Protein AF-A0A3B8I671-F1 (afdb_monomer_lite)

Structure (mmCIF, N/CA/C/O backbone):
data_AF-A0A3B8I671-F1
#
_entry.id   AF-A0A3B8I671-F1
#
loop_
_atom_site.group_PDB
_atom_site.id
_atom_site.type_symbol
_atom_site.label_atom_id
_atom_site.label_alt_id
_atom_site.label_comp_id
_atom_site.label_asym_id
_atom_site.label_entity_id
_atom_site.label_seq_id
_atom_site.pdbx_PDB_ins_code
_atom_site.Cartn_x
_atom_site.Cartn_y
_atom_site.Cartn_z
_atom_site.occupancy
_atom_site.B_iso_or_equiv
_atom_site.auth_seq_id
_atom_site.auth_comp_id
_atom_site.auth_asym_id
_atom_site.auth_atom_id
_atom_site.pdbx_PDB_model_num
ATOM 1 N N . MET A 1 1 ? -5.549 10.942 6.648 1.00 76.50 1 MET A N 1
ATOM 2 C CA . MET A 1 1 ? -4.131 10.590 6.910 1.00 76.50 1 MET A CA 1
ATOM 3 C C . MET A 1 1 ? -3.625 9.458 6.020 1.00 76.50 1 MET A C 1
ATOM 5 O O . MET A 1 1 ? -2.713 9.716 5.253 1.00 76.50 1 MET A O 1
ATOM 9 N N . VAL A 1 2 ? -4.228 8.262 6.038 1.00 86.56 2 VAL A N 1
ATOM 10 C CA . VAL A 1 2 ? -3.796 7.085 5.238 1.00 86.56 2 VAL A CA 1
ATOM 11 C C . VAL A 1 2 ? -3.626 7.359 3.743 1.00 86.56 2 VAL A C 1
ATOM 13 O O . VAL A 1 2 ? -2.671 6.881 3.146 1.00 86.56 2 VAL A O 1
ATOM 16 N N . TYR A 1 3 ? -4.490 8.192 3.157 1.00 88.06 3 TYR A N 1
ATOM 17 C CA . TYR A 1 3 ? -4.375 8.601 1.756 1.00 88.06 3 TYR A CA 1
ATOM 18 C C . TYR A 1 3 ? -2.992 9.171 1.401 1.00 88.06 3 TYR A C 1
ATOM 20 O O . TYR A 1 3 ? -2.416 8.778 0.395 1.00 88.06 3 TYR A O 1
ATOM 28 N N . ARG A 1 4 ? -2.422 10.047 2.243 1.00 93.62 4 ARG A N 1
ATOM 29 C CA . ARG A 1 4 ? -1.093 10.635 1.993 1.00 93.62 4 ARG A CA 1
ATOM 30 C C . ARG A 1 4 ? 0.021 9.592 2.077 1.00 93.62 4 ARG A C 1
ATOM 32 O O . ARG A 1 4 ? 0.970 9.679 1.314 1.00 93.62 4 ARG A O 1
ATOM 39 N N . ILE A 1 5 ? -0.116 8.608 2.969 1.00 91.38 5 ILE A N 1
ATOM 40 C CA . ILE A 1 5 ? 0.848 7.507 3.110 1.00 91.38 5 ILE A CA 1
ATOM 41 C C . ILE A 1 5 ? 0.837 6.649 1.842 1.00 91.38 5 ILE A C 1
ATOM 43 O O . ILE A 1 5 ? 1.881 6.408 1.250 1.00 91.38 5 ILE A O 1
ATOM 47 N N . VAL A 1 6 ? -0.353 6.250 1.384 1.00 91.19 6 VAL A N 1
ATOM 48 C CA . VAL A 1 6 ? -0.523 5.492 0.136 1.00 91.19 6 VAL A CA 1
ATOM 49 C C . VAL A 1 6 ? -0.013 6.285 -1.067 1.00 91.19 6 VAL A C 1
ATOM 51 O O . VAL A 1 6 ? 0.692 5.735 -1.907 1.00 91.19 6 VAL A O 1
ATOM 54 N N . GLN A 1 7 ? -0.329 7.581 -1.133 1.00 91.81 7 GLN A N 1
ATOM 55 C CA . GLN A 1 7 ? 0.129 8.459 -2.206 1.00 91.81 7 GLN A CA 1
ATOM 56 C C . GLN A 1 7 ? 1.660 8.504 -2.28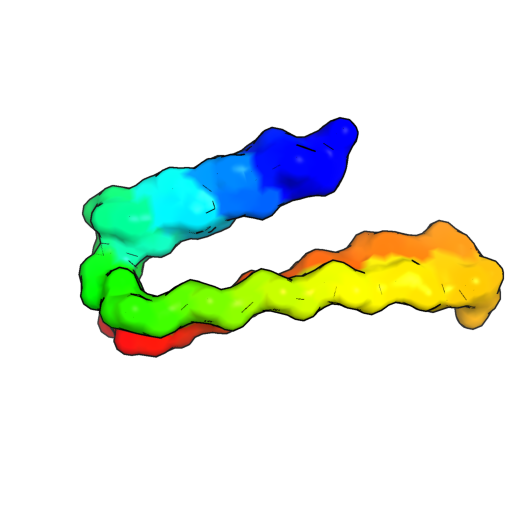6 1.00 91.81 7 GLN A C 1
ATOM 58 O O . GLN A 1 7 ? 2.204 8.407 -3.382 1.00 91.81 7 GLN A O 1
ATOM 63 N N . GLU A 1 8 ? 2.350 8.621 -1.152 1.00 91.81 8 GLU A N 1
ATOM 64 C CA . GLU A 1 8 ? 3.815 8.650 -1.119 1.00 91.81 8 GLU A CA 1
ATOM 65 C C . GLU A 1 8 ? 4.430 7.298 -1.507 1.00 91.81 8 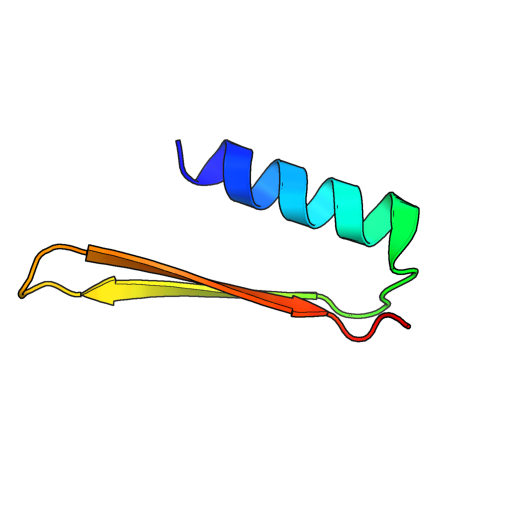GLU A C 1
ATOM 67 O O . GLU A 1 8 ? 5.378 7.257 -2.287 1.00 91.81 8 GLU A O 1
ATOM 72 N N . LEU A 1 9 ? 3.852 6.182 -1.045 1.00 89.25 9 LEU A N 1
ATOM 73 C CA . LEU A 1 9 ? 4.291 4.835 -1.432 1.00 89.25 9 LEU A CA 1
ATOM 74 C C . LEU A 1 9 ? 4.193 4.617 -2.946 1.00 89.25 9 LEU A C 1
ATOM 76 O O . LEU A 1 9 ? 5.146 4.151 -3.565 1.00 89.25 9 LEU A O 1
ATOM 80 N N . LEU A 1 10 ? 3.074 5.018 -3.554 1.00 88.00 10 LEU A N 1
ATOM 81 C CA . LEU A 1 10 ? 2.896 4.960 -5.006 1.00 88.00 10 LEU A CA 1
ATOM 82 C C . LEU A 1 10 ? 3.909 5.843 -5.736 1.00 88.00 10 LEU A C 1
ATOM 84 O O . LEU A 1 10 ? 4.480 5.431 -6.743 1.00 88.00 10 LEU A O 1
ATOM 88 N N . HIS A 1 11 ? 4.158 7.047 -5.222 1.00 88.56 11 HIS A N 1
ATOM 89 C CA . HIS A 1 11 ? 5.104 7.976 -5.827 1.00 88.56 11 HIS A CA 1
ATOM 90 C C . HIS A 1 11 ? 6.533 7.421 -5.810 1.00 88.56 11 HIS A C 1
ATOM 92 O O . HIS A 1 11 ? 7.237 7.508 -6.816 1.00 88.56 11 HIS A O 1
ATOM 98 N N . ASN A 1 12 ? 6.934 6.810 -4.695 1.00 85.94 12 ASN A N 1
ATOM 99 C CA . ASN A 1 12 ? 8.238 6.171 -4.546 1.00 85.94 12 ASN A CA 1
ATOM 100 C C . ASN A 1 12 ? 8.386 4.971 -5.480 1.00 85.94 12 ASN A C 1
ATOM 102 O O . ASN A 1 12 ? 9.407 4.842 -6.151 1.00 85.94 12 ASN A O 1
ATOM 106 N N . SER A 1 13 ? 7.346 4.146 -5.584 1.00 83.88 13 SER A N 1
ATOM 107 C CA . SER A 1 13 ? 7.327 2.985 -6.472 1.00 83.88 13 SER A CA 1
ATOM 108 C C . SER A 1 13 ? 7.493 3.376 -7.946 1.00 83.88 13 SER A C 1
ATOM 110 O O . SER A 1 13 ? 8.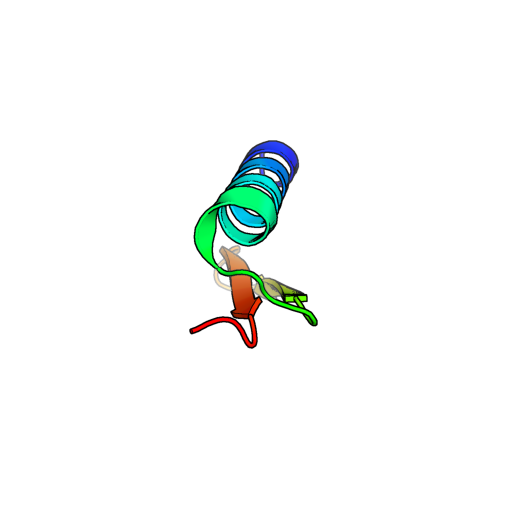363 2.856 -8.644 1.00 83.88 13 SER A O 1
ATOM 112 N N . LEU A 1 14 ? 6.741 4.388 -8.397 1.00 81.75 14 LEU A N 1
ATOM 113 C CA . LEU A 1 14 ? 6.817 4.917 -9.763 1.00 81.75 14 LEU A CA 1
ATOM 114 C C . LEU A 1 14 ? 8.180 5.540 -10.087 1.00 81.75 14 LEU A C 1
ATOM 116 O O . LEU A 1 14 ? 8.656 5.431 -11.214 1.00 81.75 14 LEU A O 1
ATOM 120 N N . LYS A 1 15 ? 8.799 6.221 -9.117 1.00 81.69 15 LYS A N 1
ATOM 121 C CA . LYS A 1 15 ? 10.079 6.912 -9.319 1.00 81.69 15 LYS A CA 1
ATOM 122 C C . LYS A 1 15 ? 11.288 5.991 -9.253 1.00 81.69 15 LYS A C 1
ATOM 124 O O . LYS A 1 15 ? 12.266 6.248 -9.950 1.00 81.69 15 LYS A O 1
ATOM 129 N N . HIS A 1 16 ? 11.248 4.981 -8.390 1.00 78.50 16 HIS A N 1
ATOM 130 C CA . HIS A 1 16 ? 12.451 4.252 -7.990 1.00 78.50 16 HIS A CA 1
ATOM 131 C C . HIS A 1 16 ? 12.395 2.760 -8.301 1.00 78.50 16 HIS A C 1
ATOM 133 O O . HIS A 1 16 ? 13.405 2.215 -8.730 1.00 78.50 16 HIS A O 1
ATOM 139 N N . ALA A 1 17 ? 11.245 2.109 -8.121 1.00 73.19 17 ALA A N 1
ATOM 140 C CA . ALA A 1 17 ? 11.164 0.650 -8.185 1.00 73.19 17 ALA A CA 1
ATOM 141 C C . ALA A 1 17 ? 11.051 0.113 -9.623 1.00 73.19 17 ALA A C 1
ATOM 143 O O . A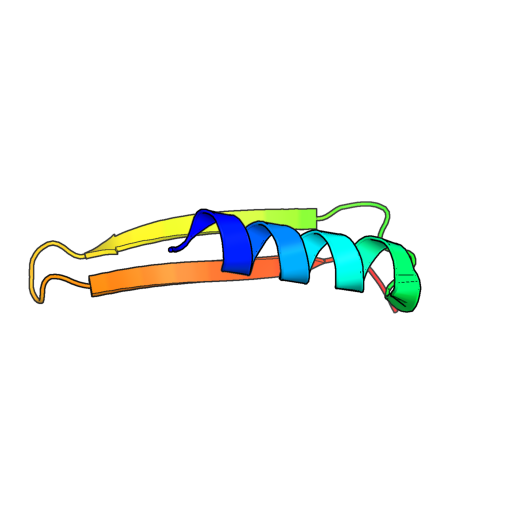LA A 1 17 ? 11.302 -1.066 -9.859 1.00 73.19 17 ALA A O 1
ATOM 144 N N . GLN A 1 18 ? 10.662 0.962 -10.591 1.00 80.19 18 GLN A N 1
ATOM 145 C CA . GLN A 1 18 ? 10.277 0.534 -11.951 1.00 80.19 18 GLN A CA 1
ATOM 146 C C . GLN A 1 18 ? 9.270 -0.636 -11.929 1.00 80.19 18 GLN A C 1
ATOM 148 O O . GLN A 1 18 ? 9.238 -1.471 -12.836 1.00 80.19 18 GLN A O 1
ATOM 153 N N . ALA A 1 19 ? 8.463 -0.703 -10.868 1.00 79.00 19 ALA A N 1
ATOM 154 C CA . ALA A 1 19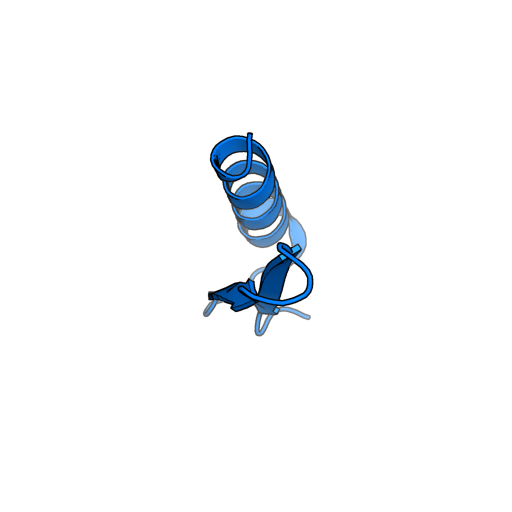 ? 7.503 -1.766 -10.647 1.00 79.00 19 ALA A CA 1
ATOM 155 C C . ALA A 1 19 ? 6.413 -1.719 -11.722 1.00 79.00 19 ALA A C 1
ATOM 157 O O . ALA A 1 19 ? 5.879 -0.655 -12.050 1.00 79.00 19 ALA A O 1
ATOM 158 N N . HIS A 1 20 ? 6.076 -2.882 -12.267 1.00 83.00 20 HIS A N 1
ATOM 159 C CA . HIS A 1 20 ? 4.988 -3.044 -13.230 1.00 83.00 20 HIS A CA 1
ATOM 160 C C . HIS A 1 20 ? 3.674 -3.363 -12.516 1.00 83.00 20 HIS A C 1
ATOM 162 O O . HIS A 1 20 ? 2.588 -3.117 -13.049 1.00 83.00 20 HIS A O 1
ATOM 168 N N . ARG A 1 21 ? 3.768 -3.880 -11.290 1.00 87.25 21 ARG A N 1
ATOM 169 C CA . ARG A 1 21 ? 2.645 -4.228 -10.441 1.00 87.25 21 ARG A CA 1
ATOM 170 C C . ARG A 1 21 ? 2.887 -3.747 -9.021 1.00 87.25 21 ARG A C 1
ATOM 172 O O . ARG A 1 21 ? 3.901 -4.036 -8.396 1.00 87.25 21 ARG A O 1
ATOM 179 N N . ILE A 1 22 ? 1.872 -3.077 -8.490 1.00 89.69 22 ILE A N 1
ATOM 180 C CA . ILE A 1 22 ? 1.813 -2.661 -7.093 1.00 89.69 22 ILE A CA 1
ATOM 181 C C . ILE A 1 22 ? 0.563 -3.283 -6.476 1.00 89.69 22 ILE A C 1
ATOM 183 O O . ILE A 1 22 ? 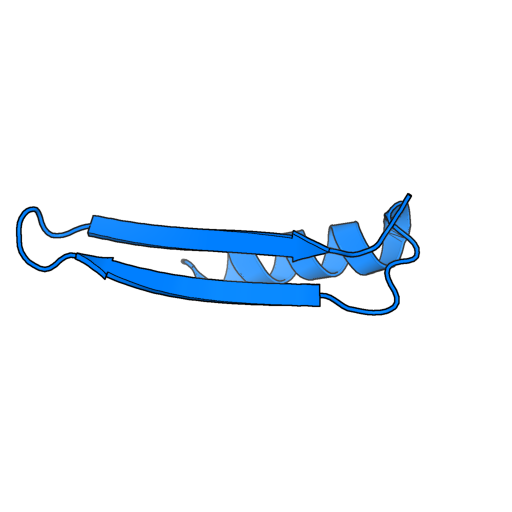-0.530 -3.202 -7.040 1.00 89.69 22 ILE A O 1
ATOM 187 N N . GLU A 1 23 ? 0.718 -3.897 -5.311 1.00 93.50 23 GLU A N 1
ATOM 188 C CA . GLU A 1 23 ? -0.367 -4.387 -4.473 1.00 93.50 23 GLU A CA 1
ATOM 189 C C . GLU A 1 23 ? -0.418 -3.578 -3.174 1.00 93.50 23 GLU A C 1
ATOM 191 O O . GLU A 1 23 ? 0.577 -3.428 -2.462 1.00 93.50 23 GLU A O 1
ATOM 196 N N . ILE A 1 24 ? -1.610 -3.074 -2.856 1.00 92.06 24 ILE A N 1
ATOM 197 C CA . ILE A 1 24 ? -1.883 -2.376 -1.603 1.00 92.06 24 ILE A CA 1
ATOM 198 C C . ILE A 1 24 ? -3.063 -3.056 -0.927 1.00 92.06 24 ILE A C 1
ATOM 200 O O . ILE A 1 24 ? -4.162 -3.102 -1.477 1.00 92.06 24 ILE A O 1
ATOM 204 N N . VAL A 1 25 ? -2.841 -3.553 0.287 1.00 94.31 25 VAL A N 1
ATOM 205 C CA . VAL A 1 25 ? -3.875 -4.175 1.112 1.00 94.31 25 VAL A CA 1
ATOM 206 C C . VAL A 1 25 ? -4.057 -3.358 2.379 1.00 94.31 25 VAL A C 1
ATOM 208 O O . VAL A 1 25 ? -3.102 -3.104 3.114 1.00 94.31 25 VAL A O 1
ATOM 211 N N . LEU A 1 26 ? -5.302 -2.961 2.634 1.00 93.06 26 LEU A N 1
ATOM 212 C CA . LEU A 1 26 ? -5.709 -2.296 3.863 1.00 93.06 26 LEU A CA 1
ATOM 213 C C . LEU A 1 26 ? -6.541 -3.269 4.693 1.00 93.06 26 LEU A C 1
ATOM 215 O O . LEU A 1 26 ? -7.588 -3.730 4.243 1.00 93.06 26 LEU A O 1
ATOM 219 N N . HIS A 1 27 ? -6.085 -3.558 5.904 1.00 94.06 27 HIS A N 1
ATOM 220 C CA . HIS A 1 27 ? -6.818 -4.364 6.868 1.00 94.06 27 HIS A CA 1
ATOM 221 C C . HIS A 1 27 ? -7.113 -3.528 8.104 1.00 94.06 27 HIS A C 1
ATOM 223 O O . HIS A 1 27 ? -6.242 -2.808 8.588 1.00 94.06 27 HIS A O 1
ATOM 229 N N . ARG A 1 28 ? -8.338 -3.613 8.622 1.00 92.06 28 ARG A N 1
ATOM 230 C CA . ARG A 1 28 ? -8.697 -2.990 9.892 1.00 92.06 28 ARG A CA 1
ATOM 231 C C . ARG A 1 28 ? -8.982 -4.083 10.902 1.00 92.06 28 ARG A C 1
ATOM 233 O O . ARG A 1 28 ? -9.990 -4.773 10.790 1.00 92.06 28 ARG A O 1
ATOM 240 N N . ASP A 1 29 ? -8.141 -4.162 11.915 1.00 94.88 29 ASP A N 1
ATOM 241 C CA . ASP A 1 29 ? -8.412 -4.952 13.099 1.00 94.88 29 ASP A CA 1
ATOM 242 C C . ASP A 1 29 ? -9.389 -4.193 13.992 1.00 94.88 29 ASP A C 1
ATOM 244 O O . ASP A 1 29 ? -9.262 -2.987 14.227 1.00 94.88 29 ASP A O 1
ATOM 248 N N . THR A 1 30 ? -10.428 -4.886 14.449 1.00 90.12 30 THR A N 1
ATOM 249 C CA . THR A 1 30 ? -11.446 -4.298 15.325 1.00 90.12 30 THR A CA 1
ATOM 250 C C . THR A 1 30 ? -11.098 -4.459 16.800 1.00 90.12 30 THR A C 1
ATOM 252 O O . THR A 1 30 ? -11.614 -3.693 17.612 1.00 90.12 30 THR A O 1
ATOM 255 N N . GLN A 1 31 ? -10.231 -5.418 17.156 1.00 90.88 31 GLN A N 1
ATOM 256 C CA . GLN A 1 31 ? -9.784 -5.677 18.530 1.00 90.88 31 GLN A CA 1
ATOM 257 C C . GLN A 1 31 ? -8.346 -6.245 18.552 1.00 90.88 31 GLN A C 1
ATOM 259 O O . GLN A 1 31 ? -8.170 -7.433 18.295 1.00 90.88 31 GLN A O 1
ATOM 264 N N . PRO A 1 32 ? -7.323 -5.432 18.886 1.00 86.69 32 PRO A N 1
ATOM 265 C CA . PRO A 1 32 ? -7.388 -3.988 19.136 1.00 86.69 32 PRO A CA 1
ATOM 266 C C . PRO A 1 32 ? -7.760 -3.201 17.870 1.00 86.69 32 PRO A C 1
ATOM 268 O O . PRO A 1 32 ? -7.534 -3.665 16.759 1.00 86.69 32 PRO A O 1
ATOM 271 N N . ALA A 1 33 ? -8.325 -2.000 18.034 1.00 92.50 33 ALA A N 1
ATOM 272 C CA . ALA A 1 33 ? -8.658 -1.127 16.910 1.00 92.50 33 ALA A CA 1
ATOM 273 C C . ALA A 1 33 ? -7.376 -0.627 16.220 1.00 92.50 33 ALA A C 1
ATOM 275 O O . ALA A 1 33 ? -6.791 0.374 16.637 1.00 92.50 33 ALA A O 1
ATOM 276 N N . GLN A 1 34 ? -6.937 -1.326 15.176 1.00 94.25 34 GLN A N 1
ATOM 277 C CA . GLN A 1 34 ? -5.730 -1.008 14.417 1.00 94.25 34 GLN A CA 1
ATOM 278 C C . GLN A 1 34 ? -6.015 -1.005 12.918 1.00 94.25 34 GLN A C 1
ATOM 280 O O . GLN A 1 34 ? -6.952 -1.633 12.430 1.00 94.25 34 GLN A O 1
ATOM 285 N N . LEU A 1 35 ? -5.214 -0.245 12.179 1.00 91.44 35 LEU A N 1
ATOM 286 C CA . LEU A 1 35 ? -5.276 -0.192 10.727 1.00 91.44 35 LEU A CA 1
ATOM 287 C C . LEU A 1 35 ? -3.910 -0.581 10.176 1.00 91.44 35 LEU A C 1
ATOM 289 O O . LEU A 1 35 ? -2.925 0.124 10.389 1.00 91.44 35 LEU A O 1
ATOM 293 N N . HIS A 1 36 ? -3.875 -1.691 9.455 1.00 93.38 36 HIS A N 1
ATOM 294 C CA . HIS A 1 36 ? -2.687 -2.250 8.840 1.00 93.38 36 HIS A CA 1
ATOM 295 C C . HIS A 1 36 ? -2.696 -1.943 7.345 1.00 93.38 36 HIS A C 1
ATOM 297 O O . HIS A 1 36 ? -3.698 -2.119 6.652 1.00 93.38 36 HIS A O 1
ATOM 303 N N . LEU A 1 37 ? -1.552 -1.485 6.852 1.00 93.69 37 LEU A N 1
ATOM 304 C CA . LEU A 1 37 ? -1.290 -1.235 5.443 1.00 93.69 37 LEU A CA 1
ATOM 305 C C . LEU A 1 37 ? -0.145 -2.157 5.033 1.00 93.69 37 LEU A C 1
ATOM 307 O O . LEU A 1 37 ? 0.965 -2.015 5.543 1.00 93.69 37 LEU A O 1
ATOM 311 N N . ARG A 1 38 ? -0.410 -3.088 4.118 1.00 94.00 38 ARG A N 1
ATOM 312 C CA . ARG A 1 38 ? 0.629 -3.870 3.446 1.00 94.00 38 ARG A CA 1
ATOM 313 C C . ARG A 1 38 ? 0.806 -3.324 2.039 1.00 94.00 38 ARG A C 1
ATOM 315 O O . ARG A 1 38 ? -0.160 -3.215 1.289 1.00 94.00 38 ARG A O 1
ATOM 322 N N . TYR A 1 39 ? 2.044 -2.997 1.710 1.00 91.94 39 TYR A N 1
ATOM 323 C CA . TYR A 1 39 ? 2.466 -2.573 0.386 1.00 91.94 39 TYR A CA 1
ATOM 324 C C . TYR A 1 39 ? 3.452 -3.610 -0.154 1.00 91.94 39 TYR A C 1
ATOM 326 O O . TYR A 1 39 ? 4.313 -4.101 0.580 1.00 91.94 39 TYR A O 1
ATOM 334 N N . THR A 1 40 ? 3.287 -3.995 -1.411 1.00 91.12 40 THR A N 1
ATOM 335 C CA . THR A 1 40 ? 4.166 -4.940 -2.101 1.00 91.12 40 THR A CA 1
ATOM 336 C C . THR A 1 40 ? 4.267 -4.511 -3.555 1.00 91.12 40 THR A C 1
ATOM 338 O O . THR A 1 40 ? 3.250 -4.207 -4.174 1.00 91.12 40 THR A O 1
ATOM 341 N N . ASP A 1 41 ? 5.474 -4.487 -4.098 1.00 89.12 41 ASP A N 1
ATOM 342 C CA . ASP A 1 41 ? 5.717 -4.227 -5.512 1.00 89.12 41 ASP A CA 1
ATOM 343 C C . ASP A 1 41 ? 6.621 -5.309 -6.111 1.00 89.12 41 ASP A C 1
ATOM 345 O O . ASP A 1 41 ? 7.251 -6.073 -5.378 1.00 89.12 41 ASP A O 1
ATOM 349 N N . ASP A 1 42 ? 6.603 -5.421 -7.437 1.00 87.00 42 ASP A N 1
ATOM 350 C CA . ASP A 1 42 ? 7.442 -6.341 -8.213 1.00 87.00 42 ASP A CA 1
ATOM 351 C C . ASP A 1 42 ? 8.679 -5.659 -8.820 1.00 87.00 42 ASP A C 1
ATOM 353 O O . ASP A 1 42 ? 9.270 -6.169 -9.777 1.00 87.00 42 ASP A O 1
ATOM 357 N N . GLY A 1 43 ? 9.053 -4.496 -8.281 1.00 79.50 43 GLY A N 1
ATOM 358 C CA . GLY A 1 43 ? 10.262 -3.783 -8.654 1.00 79.50 43 GLY A CA 1
ATOM 359 C C . GLY A 1 43 ? 11.534 -4.546 -8.284 1.00 79.50 43 GLY A C 1
ATOM 360 O O . GLY A 1 43 ? 11.508 -5.594 -7.633 1.00 79.50 43 GLY A O 1
ATOM 361 N N . ARG A 1 44 ? 12.670 -4.023 -8.746 1.00 60.19 44 ARG A N 1
ATOM 362 C CA . ARG A 1 44 ? 14.001 -4.553 -8.410 1.00 60.19 44 ARG A CA 1
ATOM 363 C C . ARG A 1 44 ? 14.539 -4.005 -7.099 1.00 60.19 44 ARG A C 1
ATOM 365 O O . ARG A 1 44 ? 14.394 -2.783 -6.878 1.00 60.19 44 ARG A O 1
#

pLDDT: mean 87.74, std 6.85, range [60.19, 94.88]

Foldseek 3Di:
DVVVVVVVVVVCCVVPFVFPDKDWDWDADVVVGDIDIDIDTPGD

Radius of gyration: 12.13 Å; chains: 1; bounding box: 25×17×32 Å

Sequence (44 aa):
MVYRIVQELLHNSLKHAQAHRIEIVLHRDTQPAQLHLRYTDDGR

Secondary structure (DSSP, 8-state):
-HHHHHHHHHHHIIIII--S-EEEEEEEEETTEEEEEEEEE---